Protein AF-G2T100-F1 (afdb_monomer)

Organism: Roseburia hominis (strain DSM 16839 / JCM 17582 / NCIMB 14029 / A2-183) (NCBI:txid585394)

Sequence (59 aa):
MESYGYEMNAPRSGSSHYTFRKQGCMPVTIPKHEPIKKVYVEMVRQIVESEAKNDEDAE

Foldseek 3Di:
DVVLQWDWDDDPDDDQWIWTDHPPADIQIFGVDPPGPVVSVVVVVVRSVVVVVVVVVPD

Structure (mmCIF, N/CA/C/O backbone):
data_AF-G2T100-F1
#
_entry.id   AF-G2T100-F1
#
loop_
_atom_site.group_PDB
_atom_site.id
_atom_site.type_symbol
_atom_site.label_atom_id
_atom_site.label_alt_id
_atom_site.label_comp_id
_atom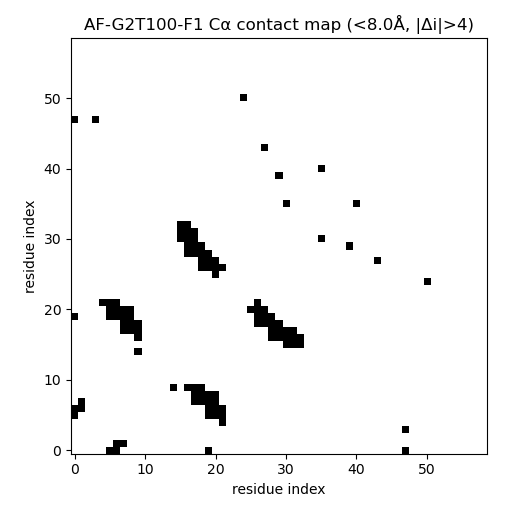_site.label_asym_id
_atom_site.label_entity_id
_atom_site.label_seq_id
_atom_site.pdbx_PDB_ins_code
_atom_site.Cartn_x
_atom_site.Cartn_y
_atom_site.Cartn_z
_atom_site.occupancy
_atom_site.B_iso_or_equiv
_atom_site.auth_seq_id
_atom_site.auth_comp_id
_atom_site.auth_asym_id
_atom_site.auth_atom_id
_atom_site.pdbx_PDB_model_num
ATOM 1 N N . MET A 1 1 ? -2.229 -5.919 3.585 1.00 79.12 1 MET A N 1
ATOM 2 C CA . MET A 1 1 ? -2.904 -4.756 2.971 1.00 79.12 1 MET A CA 1
ATOM 3 C C . MET A 1 1 ? -4.412 -4.952 3.003 1.00 79.12 1 MET A C 1
ATOM 5 O O . MET A 1 1 ? -5.055 -4.245 3.761 1.00 79.12 1 MET A O 1
ATOM 9 N N . GLU A 1 2 ? -4.967 -5.953 2.312 1.00 79.06 2 GLU A N 1
ATOM 10 C CA . GLU A 1 2 ? -6.426 -6.197 2.298 1.00 79.06 2 GLU A CA 1
ATOM 11 C C . GLU A 1 2 ? -7.024 -6.445 3.692 1.00 79.06 2 GLU A C 1
ATOM 13 O O . GLU A 1 2 ? -8.049 -5.866 4.025 1.00 79.06 2 GLU A O 1
ATOM 18 N N . SER A 1 3 ? -6.326 -7.183 4.568 1.00 79.44 3 SER A N 1
ATOM 19 C CA . SER A 1 3 ? -6.755 -7.373 5.969 1.00 79.44 3 SER A CA 1
ATOM 20 C C . SER A 1 3 ? -6.829 -6.077 6.793 1.00 79.44 3 SER A C 1
ATOM 22 O O . SER A 1 3 ? -7.454 -6.075 7.844 1.00 79.44 3 SER A O 1
ATOM 24 N N . TYR A 1 4 ? -6.184 -4.998 6.340 1.00 80.06 4 TYR A N 1
ATOM 25 C CA . TYR A 1 4 ? -6.231 -3.673 6.971 1.00 80.06 4 TYR A CA 1
ATOM 26 C C . TYR A 1 4 ? -7.246 -2.737 6.287 1.00 80.06 4 TYR A C 1
ATOM 28 O O . TYR A 1 4 ? -7.299 -1.551 6.607 1.00 80.06 4 TYR A O 1
ATOM 36 N N . GLY A 1 5 ? -8.027 -3.243 5.323 1.00 84.06 5 GLY A N 1
ATOM 37 C CA . GLY A 1 5 ? -9.006 -2.466 4.559 1.00 84.06 5 GLY A CA 1
ATOM 38 C C . GLY A 1 5 ? -8.424 -1.688 3.376 1.00 84.06 5 GLY A C 1
ATOM 39 O O . GLY A 1 5 ? -9.082 -0.791 2.860 1.00 84.06 5 GLY A O 1
ATOM 40 N N . TYR A 1 6 ? -7.194 -1.995 2.947 1.00 87.94 6 TYR A N 1
ATOM 41 C CA . TYR A 1 6 ? -6.617 -1.400 1.742 1.00 87.94 6 TYR A CA 1
ATOM 42 C C . TYR A 1 6 ? -7.009 -2.188 0.493 1.00 87.94 6 TYR A C 1
ATOM 44 O O . TYR A 1 6 ? -6.673 -3.366 0.363 1.00 87.94 6 TYR A O 1
ATOM 52 N N . GLU A 1 7 ? -7.620 -1.500 -0.462 1.00 88.81 7 GLU A N 1
ATOM 53 C CA . GLU A 1 7 ? -7.954 -2.014 -1.782 1.00 88.81 7 GLU A CA 1
ATOM 54 C C . GLU A 1 7 ? -6.797 -1.793 -2.757 1.00 88.81 7 GLU A C 1
ATOM 56 O O . GLU A 1 7 ? -6.220 -0.705 -2.862 1.00 88.81 7 GLU A O 1
ATOM 61 N N . MET A 1 8 ? -6.452 -2.841 -3.495 1.00 87.31 8 MET A N 1
ATOM 62 C CA . MET A 1 8 ? -5.388 -2.808 -4.486 1.00 87.31 8 MET A CA 1
ATOM 63 C C . MET A 1 8 ? -5.906 -2.257 -5.816 1.00 87.31 8 MET A C 1
ATOM 65 O O . MET A 1 8 ? -6.776 -2.839 -6.458 1.00 87.31 8 MET A O 1
ATOM 69 N N . ASN A 1 9 ? -5.311 -1.163 -6.278 1.00 82.94 9 ASN A N 1
ATOM 70 C CA . ASN A 1 9 ? -5.533 -0.591 -7.595 1.00 82.94 9 ASN A CA 1
ATOM 71 C C . ASN A 1 9 ? -4.290 -0.812 -8.470 1.00 82.94 9 ASN A C 1
ATOM 73 O O . ASN A 1 9 ? -3.201 -0.293 -8.204 1.00 82.94 9 ASN A O 1
ATOM 77 N N . ALA A 1 10 ? -4.455 -1.619 -9.515 1.00 79.25 10 ALA A N 1
ATOM 78 C CA . ALA A 1 10 ? -3.429 -1.883 -10.512 1.00 79.25 10 ALA A CA 1
ATOM 79 C C . ALA A 1 10 ? -3.970 -1.478 -11.892 1.00 79.25 10 ALA A C 1
ATOM 81 O O . ALA A 1 10 ? -4.947 -2.073 -12.356 1.00 79.25 10 ALA A O 1
ATOM 82 N N . PRO A 1 11 ? -3.371 -0.494 -12.585 1.00 77.25 11 PRO A N 1
ATOM 83 C CA . PRO A 1 11 ? -3.840 -0.128 -13.914 1.00 77.25 11 PRO A CA 1
ATOM 84 C C . PRO A 1 11 ? -3.562 -1.264 -14.911 1.00 77.25 11 PRO A C 1
ATOM 86 O O . PRO A 1 11 ? -2.556 -1.974 -14.823 1.00 77.25 11 PRO A O 1
ATOM 89 N N . ARG A 1 12 ? -4.484 -1.433 -15.868 1.00 71.44 12 ARG A N 1
ATOM 90 C CA . ARG A 1 12 ? -4.588 -2.616 -16.743 1.00 71.44 12 ARG A CA 1
ATOM 91 C C . ARG A 1 12 ? -3.466 -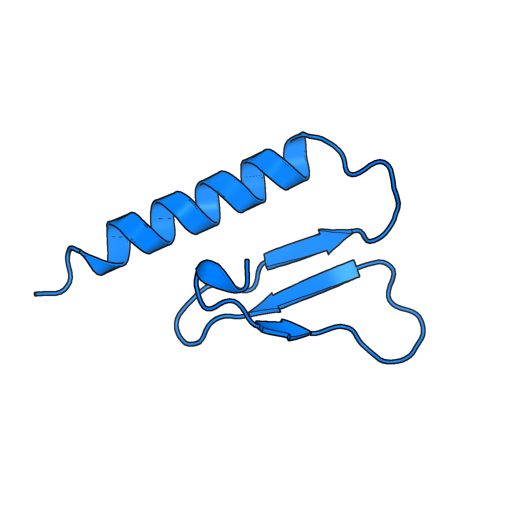2.751 -17.787 1.00 71.44 12 ARG A C 1
ATOM 93 O O . ARG A 1 12 ? -3.399 -3.787 -18.435 1.00 71.44 12 ARG A O 1
ATOM 100 N N . SER A 1 13 ? -2.583 -1.759 -17.951 1.00 68.94 13 SER A N 1
ATOM 101 C CA . SER A 1 13 ? -1.392 -1.871 -18.808 1.00 68.94 13 SER A CA 1
ATOM 102 C C . SER A 1 13 ? -0.317 -0.840 -18.429 1.00 68.94 13 SER A C 1
ATOM 104 O O . SER A 1 13 ? -0.639 0.319 -18.183 1.00 68.94 13 SER A O 1
ATOM 106 N N . GLY A 1 14 ? 0.954 -1.253 -18.360 1.00 73.56 14 GLY A N 1
ATOM 107 C CA . GLY A 1 14 ? 2.117 -0.349 -18.283 1.00 73.56 14 GLY A CA 1
ATOM 108 C C . GLY A 1 14 ? 2.581 0.141 -16.903 1.00 73.56 14 GLY A C 1
ATOM 109 O O . GLY A 1 14 ? 3.620 0.789 -16.832 1.00 73.56 14 GLY A O 1
ATOM 110 N N . SER A 1 15 ? 1.890 -0.166 -15.798 1.00 77.19 15 SER A N 1
ATOM 111 C CA . SER A 1 15 ? 2.395 0.223 -14.470 1.00 77.19 15 SER A CA 1
ATOM 112 C C . SER A 1 15 ? 3.317 -0.823 -13.861 1.00 77.19 15 SER A C 1
ATOM 114 O O . SER A 1 15 ? 2.927 -1.974 -13.634 1.00 77.19 15 SER A O 1
ATOM 116 N N . SER A 1 16 ? 4.510 -0.361 -13.497 1.00 84.00 16 SER A N 1
ATOM 117 C CA . SER A 1 16 ? 5.480 -1.073 -12.662 1.00 84.00 16 SER A CA 1
ATOM 118 C C . SER A 1 16 ? 5.178 -0.964 -11.166 1.00 84.00 16 SER A C 1
ATOM 120 O O . SER A 1 16 ? 5.992 -1.403 -10.362 1.00 84.00 16 SER A O 1
ATOM 122 N N . HIS A 1 17 ? 4.054 -0.361 -10.775 1.00 87.00 17 HIS A N 1
ATOM 123 C CA . HIS A 1 17 ? 3.675 -0.148 -9.380 1.00 87.00 17 HIS A CA 1
ATOM 124 C C . HIS A 1 17 ? 2.236 -0.594 -9.108 1.00 87.00 17 HIS A C 1
ATOM 126 O O . HIS A 1 17 ? 1.351 -0.494 -9.965 1.00 87.00 17 HIS A O 1
ATOM 132 N N . TYR A 1 18 ? 2.023 -1.062 -7.887 1.00 87.12 18 TYR A N 1
ATOM 133 C CA . TYR A 1 18 ? 0.728 -1.259 -7.261 1.00 87.12 18 TYR A CA 1
ATOM 134 C C . TYR A 1 18 ? 0.420 -0.074 -6.361 1.00 87.12 18 TYR A C 1
ATOM 136 O O . TYR A 1 18 ? 1.297 0.369 -5.623 1.00 87.12 18 TYR A O 1
ATOM 144 N N . THR A 1 19 ? -0.817 0.406 -6.378 1.00 87.38 19 THR A N 1
ATOM 145 C CA . THR A 1 19 ? -1.274 1.425 -5.434 1.00 87.38 19 THR A CA 1
ATOM 146 C C . THR A 1 19 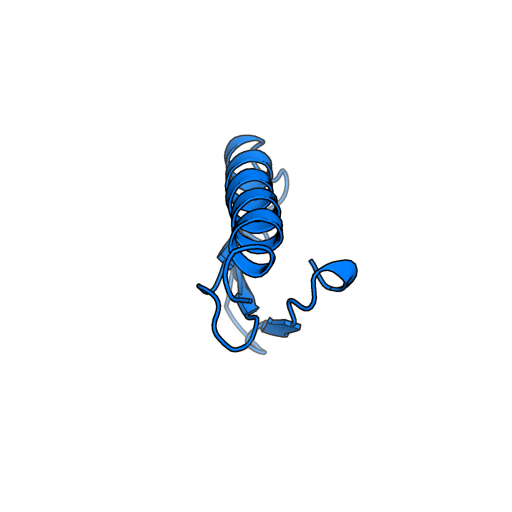? -2.368 0.829 -4.568 1.00 87.38 19 THR A C 1
ATOM 148 O O . THR A 1 19 ? -3.349 0.309 -5.077 1.00 87.38 19 THR A O 1
ATOM 151 N N . PHE A 1 20 ? -2.209 0.907 -3.259 1.00 88.81 20 PHE A N 1
ATOM 152 C CA . PHE A 1 20 ? -3.170 0.471 -2.261 1.00 88.81 20 PHE A CA 1
ATOM 153 C C . PHE A 1 20 ? -3.883 1.701 -1.711 1.00 88.81 20 PHE A C 1
ATOM 155 O O . PHE A 1 20 ? -3.229 2.662 -1.305 1.00 88.81 20 PHE A O 1
ATOM 162 N N . ARG A 1 21 ? -5.214 1.698 -1.707 1.00 87.75 21 ARG A N 1
ATOM 163 C CA . ARG A 1 21 ? -6.033 2.801 -1.194 1.00 87.75 21 ARG A CA 1
ATOM 164 C C . ARG A 1 21 ? -7.005 2.293 -0.145 1.00 87.75 21 ARG A C 1
ATOM 166 O O . ARG A 1 21 ? -7.628 1.262 -0.340 1.00 87.75 21 ARG A O 1
ATOM 173 N N . LYS A 1 22 ? -7.158 3.056 0.930 1.00 86.75 22 LYS A N 1
ATOM 174 C CA . LYS A 1 22 ? -8.211 2.891 1.930 1.00 86.75 22 LYS A CA 1
ATOM 175 C C . LYS A 1 22 ? -8.934 4.232 2.051 1.00 86.75 22 LYS A C 1
ATOM 177 O O . LYS A 1 22 ? -8.297 5.283 1.967 1.00 86.75 22 LYS A O 1
ATOM 182 N N . GLN A 1 23 ? -10.260 4.211 2.155 1.00 82.88 23 GLN A N 1
ATOM 183 C CA . GLN A 1 23 ? -11.049 5.438 2.271 1.00 82.88 23 GLN A CA 1
ATOM 184 C C . GLN A 1 23 ? -10.659 6.193 3.549 1.00 82.88 23 GLN A C 1
ATOM 186 O O . GLN A 1 23 ? -10.598 5.590 4.613 1.00 82.88 23 GLN A O 1
ATOM 191 N N . GLY A 1 24 ? -10.390 7.497 3.436 1.00 81.62 24 GLY A N 1
ATOM 192 C CA . GLY A 1 24 ? -9.952 8.328 4.565 1.00 81.62 24 GLY A CA 1
ATOM 193 C C . GLY A 1 24 ? -8.455 8.243 4.891 1.00 81.62 24 GLY A C 1
ATOM 194 O O . GLY A 1 24 ? -7.975 9.059 5.665 1.00 81.62 24 GLY A O 1
ATOM 195 N N . CYS A 1 25 ? -7.711 7.337 4.249 1.00 84.44 25 CYS A N 1
ATOM 196 C CA . CYS A 1 25 ? -6.288 7.106 4.506 1.00 84.44 25 CYS A CA 1
ATOM 197 C C . CYS A 1 25 ? -5.417 7.513 3.307 1.00 84.44 25 CYS A C 1
ATOM 199 O O . CYS A 1 25 ? -5.881 7.629 2.163 1.00 84.44 25 CYS A O 1
ATOM 201 N N . MET A 1 26 ? -4.114 7.679 3.544 1.00 83.44 26 MET A N 1
ATOM 202 C CA . MET A 1 26 ? -3.163 7.963 2.468 1.00 83.44 26 MET A CA 1
ATOM 203 C C . MET A 1 26 ? -2.947 6.744 1.547 1.00 83.44 26 MET A C 1
ATOM 205 O O . MET A 1 26 ? -2.800 5.617 2.020 1.00 83.44 26 MET A O 1
ATOM 209 N N . PRO A 1 27 ? -2.887 6.936 0.213 1.00 87.00 27 PRO A N 1
ATOM 210 C CA . PRO A 1 27 ? -2.583 5.856 -0.720 1.00 87.00 27 PRO A CA 1
ATOM 211 C C . PRO A 1 27 ? -1.124 5.392 -0.599 1.00 87.00 27 PRO A C 1
ATOM 213 O O . PRO A 1 27 ? -0.204 6.209 -0.605 1.00 87.00 27 PRO A O 1
ATOM 216 N N . VAL A 1 28 ? -0.895 4.078 -0.596 1.00 88.56 28 VAL A N 1
ATOM 217 C CA . VAL A 1 28 ? 0.442 3.470 -0.504 1.00 88.56 28 VAL A CA 1
ATOM 218 C C . VAL A 1 28 ? 0.842 2.869 -1.846 1.00 88.56 28 VAL A C 1
ATOM 220 O O . VAL A 1 28 ? 0.130 2.029 -2.383 1.00 88.56 28 VAL A O 1
ATOM 223 N N . THR A 1 29 ? 1.988 3.265 -2.403 1.00 88.19 29 THR A N 1
ATOM 224 C CA . THR A 1 29 ? 2.451 2.769 -3.712 1.00 88.19 29 THR A CA 1
ATOM 225 C C . THR A 1 29 ? 3.680 1.877 -3.564 1.00 88.19 29 THR A C 1
ATOM 227 O O . THR A 1 29 ? 4.693 2.297 -3.011 1.00 88.19 29 THR A O 1
ATOM 230 N N . ILE A 1 30 ? 3.598 0.648 -4.074 1.00 87.06 30 ILE A N 1
ATOM 231 C CA . ILE A 1 30 ? 4.641 -0.378 -3.973 1.00 87.06 30 ILE A CA 1
ATOM 232 C C . ILE A 1 30 ? 5.088 -0.787 -5.383 1.00 87.06 30 ILE A C 1
ATOM 234 O O . ILE A 1 30 ? 4.239 -1.085 -6.224 1.00 87.06 30 ILE A O 1
ATOM 238 N N . PRO A 1 31 ? 6.396 -0.832 -5.680 1.00 86.75 31 PRO A N 1
ATOM 239 C CA . PRO A 1 31 ? 6.879 -1.361 -6.951 1.00 86.75 31 PRO A CA 1
ATOM 240 C C . PRO A 1 31 ? 6.541 -2.854 -7.111 1.00 86.75 31 PRO A C 1
ATOM 242 O O . PRO A 1 31 ? 6.685 -3.640 -6.180 1.00 86.75 31 PRO A O 1
ATOM 245 N N . LYS A 1 32 ? 6.131 -3.248 -8.321 1.00 82.31 32 LYS A N 1
ATOM 246 C CA . LYS A 1 32 ? 5.920 -4.644 -8.747 1.00 82.31 32 LYS A CA 1
ATOM 247 C C . LYS A 1 32 ? 7.216 -5.426 -8.896 1.00 82.31 32 LYS A C 1
ATOM 249 O O . LYS A 1 32 ? 7.182 -6.648 -8.873 1.00 82.31 32 LYS A O 1
ATOM 254 N N . HIS A 1 33 ? 8.317 -4.737 -9.190 1.00 83.31 33 HIS A N 1
ATOM 255 C CA . HIS A 1 33 ? 9.552 -5.407 -9.563 1.00 83.3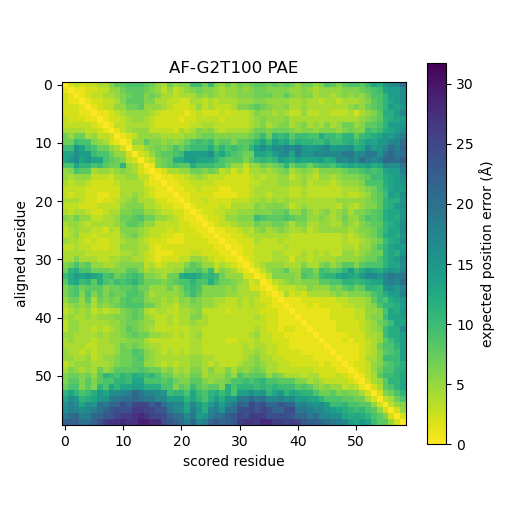1 33 HIS A CA 1
ATOM 256 C C . HIS A 1 33 ? 10.159 -6.111 -8.352 1.00 83.31 33 HIS A C 1
ATOM 258 O O . HIS A 1 33 ? 10.494 -5.473 -7.352 1.00 83.31 33 HIS A O 1
ATOM 264 N N . GLU A 1 34 ? 10.301 -7.425 -8.465 1.00 75.62 34 GLU A N 1
ATOM 265 C CA . GLU A 1 34 ? 10.957 -8.247 -7.462 1.00 75.62 34 GLU A CA 1
ATOM 266 C C . GLU A 1 34 ? 12.472 -8.300 -7.720 1.00 75.62 34 GLU A C 1
ATOM 268 O O . GLU A 1 34 ? 12.887 -8.377 -8.878 1.00 75.62 34 GLU A O 1
ATOM 273 N N . PRO A 1 35 ? 13.313 -8.280 -6.667 1.00 84.31 35 PRO A N 1
ATOM 274 C CA . PRO A 1 35 ? 12.953 -8.322 -5.249 1.00 84.31 35 PRO A CA 1
ATOM 275 C C . PRO A 1 35 ? 12.495 -6.963 -4.700 1.00 84.31 35 PRO A C 1
ATOM 277 O O . PRO A 1 35 ? 13.141 -5.930 -4.900 1.00 84.31 35 PRO A O 1
ATOM 280 N N . ILE A 1 36 ? 11.405 -6.974 -3.930 1.00 82.44 36 ILE A N 1
ATOM 281 C CA . ILE A 1 36 ? 10.934 -5.778 -3.226 1.00 82.44 36 ILE A CA 1
ATOM 282 C C . ILE A 1 36 ? 11.980 -5.405 -2.171 1.00 82.44 36 ILE A C 1
ATOM 284 O O . ILE A 1 36 ? 12.311 -6.200 -1.288 1.00 82.44 36 ILE A O 1
ATOM 288 N N . LYS A 1 37 ? 12.521 -4.182 -2.251 1.00 85.19 37 LYS A N 1
ATOM 289 C CA . LYS A 1 37 ? 13.495 -3.710 -1.256 1.00 85.19 37 LYS A CA 1
ATOM 290 C C . LYS A 1 37 ? 12.831 -3.674 0.120 1.00 85.19 37 LYS A C 1
ATOM 292 O O . LYS A 1 37 ? 11.731 -3.142 0.253 1.00 85.19 37 LYS A O 1
ATOM 297 N N . LYS A 1 38 ? 13.541 -4.145 1.151 1.00 87.31 38 LYS A N 1
ATOM 298 C CA . LYS A 1 38 ? 13.074 -4.141 2.552 1.00 87.31 38 LYS A CA 1
ATOM 299 C C . LYS A 1 38 ? 12.539 -2.779 3.003 1.00 87.31 38 LYS A C 1
ATOM 301 O O . LYS A 1 38 ? 11.527 -2.730 3.683 1.00 87.31 38 LYS A O 1
ATOM 306 N N . VAL A 1 39 ? 13.149 -1.692 2.529 1.00 87.00 39 VAL A N 1
ATOM 307 C CA . VAL A 1 39 ? 12.708 -0.312 2.792 1.00 87.00 39 VAL A CA 1
ATOM 308 C C . VAL A 1 39 ? 11.234 -0.087 2.423 1.00 87.00 39 VAL A C 1
ATOM 310 O O . VAL A 1 39 ? 10.517 0.560 3.176 1.00 87.00 39 VAL A O 1
ATOM 313 N N . TYR A 1 40 ? 10.749 -0.652 1.310 1.00 85.75 40 TYR A N 1
ATOM 314 C CA . TYR A 1 40 ? 9.336 -0.531 0.929 1.00 85.75 40 TYR A CA 1
ATOM 315 C C . TYR A 1 40 ? 8.422 -1.312 1.872 1.00 85.75 40 TYR A C 1
ATOM 317 O O . TYR A 1 40 ? 7.335 -0.842 2.189 1.00 85.75 40 TYR A O 1
ATOM 325 N N . VAL A 1 41 ? 8.864 -2.480 2.342 1.00 85.81 41 VAL A N 1
ATOM 326 C CA . VAL A 1 41 ? 8.107 -3.292 3.304 1.00 85.81 41 VAL A CA 1
ATOM 327 C C . VAL A 1 41 ? 8.012 -2.576 4.650 1.00 85.81 41 VAL A C 1
ATOM 329 O O . VAL A 1 41 ? 6.932 -2.519 5.230 1.00 85.81 41 VAL A O 1
ATOM 332 N N . GLU A 1 42 ? 9.109 -1.986 5.125 1.00 89.94 42 GLU A N 1
ATOM 333 C CA . GLU A 1 42 ? 9.119 -1.246 6.391 1.00 89.94 42 GLU A CA 1
ATOM 334 C C . GLU A 1 42 ? 8.300 0.042 6.320 1.00 89.94 42 GLU A C 1
ATOM 336 O O . GLU A 1 42 ? 7.526 0.313 7.233 1.00 89.94 42 GLU A O 1
ATOM 341 N N . MET A 1 43 ? 8.383 0.791 5.216 1.00 88.94 43 MET A N 1
ATOM 342 C CA . MET A 1 43 ? 7.559 1.986 5.007 1.00 88.94 43 MET A CA 1
ATOM 343 C C . MET A 1 43 ? 6.065 1.645 5.018 1.00 88.94 43 MET A C 1
ATOM 345 O O . MET A 1 43 ? 5.284 2.284 5.717 1.00 88.94 43 MET A O 1
ATOM 349 N N . VAL A 1 44 ? 5.670 0.602 4.281 1.00 86.88 44 VAL A N 1
ATOM 350 C CA . VAL A 1 44 ? 4.290 0.092 4.269 1.00 86.88 44 VAL A CA 1
ATOM 351 C C . VAL A 1 44 ? 3.841 -0.291 5.673 1.00 86.88 44 VAL A C 1
ATOM 353 O O . VAL A 1 44 ? 2.740 0.063 6.089 1.00 86.88 44 VAL A O 1
ATOM 356 N N . ARG A 1 45 ? 4.694 -1.012 6.400 1.00 87.25 45 ARG A N 1
ATOM 357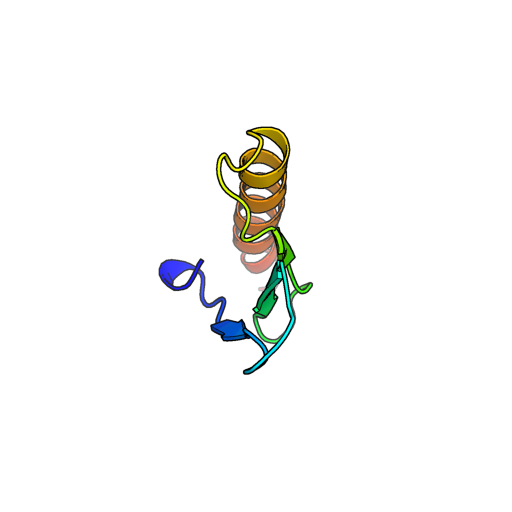 C CA . ARG A 1 45 ? 4.409 -1.458 7.757 1.00 87.25 45 ARG A CA 1
ATOM 358 C C . ARG A 1 45 ? 4.194 -0.272 8.701 1.00 87.25 45 ARG A C 1
ATOM 360 O O . ARG A 1 45 ? 3.186 -0.259 9.393 1.00 87.25 45 ARG A O 1
ATOM 367 N N . GLN A 1 46 ? 5.074 0.731 8.674 1.00 87.25 46 GLN A N 1
ATOM 368 C CA . GLN A 1 46 ? 4.942 1.930 9.506 1.00 87.25 46 GLN A CA 1
ATOM 369 C C . GLN A 1 46 ? 3.638 2.681 9.237 1.00 87.25 46 GLN A C 1
ATOM 371 O O . GLN A 1 46 ? 2.972 3.080 10.188 1.00 87.25 46 GLN A O 1
ATOM 376 N N . ILE A 1 47 ? 3.260 2.850 7.966 1.00 85.31 47 ILE A N 1
ATOM 377 C CA . ILE A 1 47 ? 2.001 3.512 7.595 1.00 85.31 47 ILE A CA 1
ATOM 378 C C . ILE A 1 47 ? 0.821 2.724 8.161 1.00 85.31 47 ILE A C 1
ATOM 380 O O . ILE A 1 47 ? -0.007 3.277 8.870 1.00 85.31 47 ILE A O 1
ATOM 384 N N . VAL A 1 48 ? 0.769 1.418 7.905 1.00 83.19 48 VAL A N 1
ATOM 385 C CA . VAL A 1 48 ? -0.351 0.573 8.330 1.00 83.19 48 VAL A CA 1
ATOM 386 C C . VAL A 1 48 ? -0.461 0.477 9.859 1.00 83.19 48 VAL A C 1
ATOM 388 O O . VAL A 1 48 ? -1.568 0.561 10.386 1.00 83.19 48 VAL A O 1
ATOM 391 N N . GLU A 1 49 ? 0.659 0.340 10.576 1.00 84.12 49 GLU A N 1
ATOM 392 C CA . GLU A 1 49 ? 0.680 0.322 12.048 1.00 84.12 49 GLU A CA 1
ATOM 393 C C . GLU A 1 49 ? 0.307 1.692 12.643 1.00 84.12 49 GLU A C 1
ATOM 395 O O . GLU A 1 49 ? -0.379 1.746 13.661 1.00 84.12 49 GLU A O 1
ATOM 400 N N . SER A 1 50 ? 0.710 2.799 12.007 1.00 81.75 50 SER A N 1
ATOM 401 C CA . SER A 1 50 ? 0.363 4.154 12.472 1.00 81.75 50 SER A CA 1
ATOM 402 C C . SER A 1 50 ? -1.108 4.483 12.234 1.00 81.75 50 SER A C 1
ATOM 404 O O . SER A 1 50 ? -1.744 5.064 13.105 1.00 81.75 50 SER A O 1
ATOM 406 N N . GLU A 1 51 ? -1.664 4.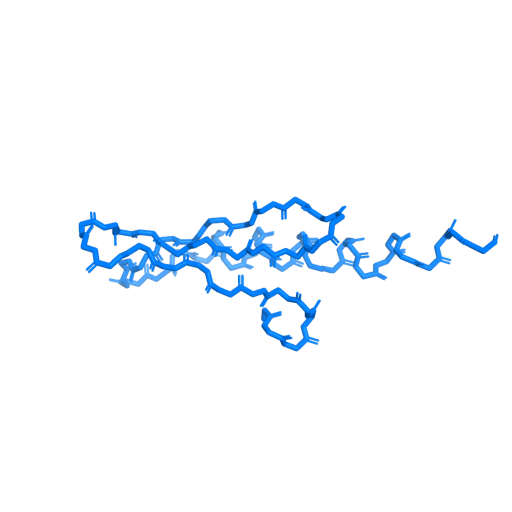079 11.092 1.00 78.88 51 GLU A N 1
A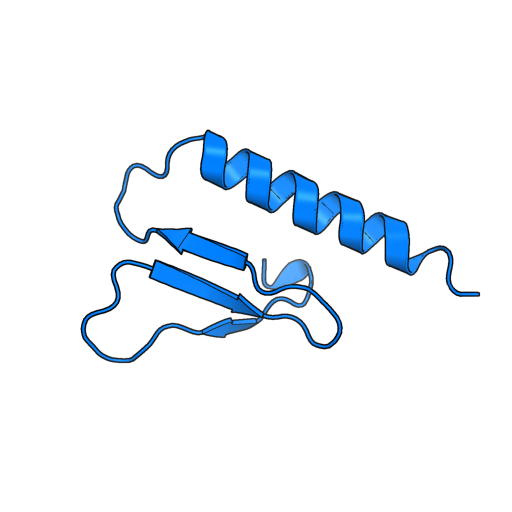TOM 407 C CA . GLU A 1 51 ? -3.086 4.257 10.769 1.00 78.88 51 GLU A CA 1
ATOM 408 C C . GLU A 1 51 ? -3.973 3.447 11.720 1.00 78.88 51 GLU A C 1
ATOM 410 O O . GLU A 1 51 ? -4.943 3.977 12.247 1.00 78.88 51 GLU A O 1
ATOM 415 N N . ALA A 1 52 ? -3.612 2.190 12.007 1.00 72.56 52 ALA A N 1
ATOM 416 C CA . ALA A 1 52 ? -4.348 1.368 12.971 1.00 72.56 52 ALA A CA 1
ATOM 417 C C . ALA A 1 52 ? -4.351 1.979 14.381 1.00 72.56 52 ALA A C 1
ATOM 419 O O . ALA A 1 52 ? -5.333 1.850 15.099 1.00 72.56 52 ALA A O 1
ATOM 420 N N . LYS A 1 53 ? -3.263 2.657 14.759 1.00 70.44 53 LYS A N 1
ATOM 421 C CA . LYS A 1 53 ? -3.140 3.323 16.057 1.00 70.44 53 LYS A CA 1
ATOM 422 C C . LYS A 1 53 ? -3.843 4.682 16.110 1.00 70.44 53 LYS A C 1
ATOM 424 O O . LYS A 1 53 ? -4.221 5.120 17.188 1.00 70.44 53 LYS A O 1
ATOM 429 N N . ASN A 1 54 ? -3.984 5.369 14.978 1.00 62.19 54 ASN A N 1
ATOM 43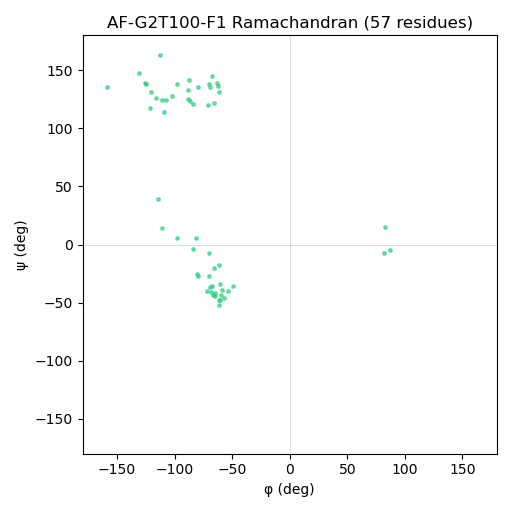0 C CA . ASN A 1 54 ? -4.643 6.673 14.923 1.00 62.19 54 ASN A CA 1
ATOM 431 C C . ASN A 1 54 ? -6.177 6.564 14.905 1.00 62.19 54 ASN A C 1
ATOM 433 O O . ASN A 1 54 ? -6.840 7.472 15.392 1.00 62.19 54 ASN A O 1
ATOM 437 N N . ASP A 1 55 ? -6.726 5.444 14.424 1.00 57.50 55 ASP A N 1
ATOM 438 C CA . ASP A 1 55 ? -8.169 5.141 14.458 1.00 57.50 55 ASP A CA 1
ATOM 439 C C . ASP A 1 55 ? -8.709 4.963 15.901 1.00 57.50 55 ASP A C 1
ATOM 441 O O . ASP A 1 55 ? -9.903 5.117 16.129 1.00 57.50 55 ASP A O 1
ATOM 445 N N . GLU A 1 56 ? -7.843 4.690 16.890 1.00 56.62 56 GLU A N 1
ATOM 446 C CA . GLU A 1 56 ? -8.223 4.522 18.309 1.00 56.62 56 GLU A CA 1
ATOM 447 C C . GLU A 1 56 ? -8.330 5.843 19.108 1.00 56.62 56 GLU A C 1
ATOM 449 O O . GLU A 1 56 ? -8.723 5.808 20.270 1.00 56.62 56 GLU A O 1
ATOM 454 N N . ASP A 1 57 ? -8.016 7.007 18.520 1.00 50.28 57 ASP A N 1
ATOM 455 C CA . ASP A 1 57 ? -7.999 8.318 19.217 1.00 50.28 57 ASP A CA 1
ATOM 456 C C . ASP A 1 57 ? -9.132 9.268 18.753 1.00 50.28 57 ASP A C 1
ATOM 458 O O . ASP A 1 57 ? -9.099 10.472 19.000 1.00 50.28 57 ASP A O 1
ATOM 462 N N . ALA A 1 58 ? -10.137 8.736 18.046 1.00 47.75 58 ALA A N 1
ATOM 463 C CA . ALA A 1 58 ? -11.297 9.479 17.540 1.00 47.75 58 ALA A CA 1
ATOM 464 C C . ALA A 1 58 ? -12.630 9.035 18.186 1.00 47.75 58 ALA A C 1
ATOM 466 O O . ALA A 1 58 ? -13.645 8.951 17.489 1.00 47.75 58 ALA A O 1
ATOM 467 N N . GLU A 1 59 ? -12.627 8.751 19.497 1.00 40.44 59 GLU A N 1
ATOM 468 C CA . GLU A 1 59 ? -13.845 8.600 20.323 1.00 40.44 59 GLU A CA 1
ATOM 469 C C . GL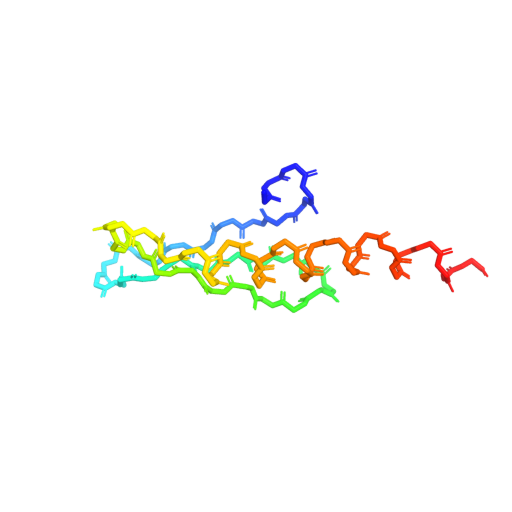U A 1 59 ? -14.140 9.868 21.142 1.00 40.44 59 GLU A C 1
ATOM 471 O O . GLU A 1 59 ? -13.199 10.427 21.753 1.00 40.44 59 GLU A O 1
#

pLDDT: mean 80.09, std 10.74, range [40.44, 89.94]

Mean predicted aligned error: 6.75 Å

Nearest PDB structures (foldseek):
  5yrz-assembly1_D  TM=8.017E-01  e=2.376E-01  Streptococcus pneumoniae TIGR4
  5c79-assembly2_B  TM=4.426E-01  e=2.815E+00  Mus musculus
  5c6r-assembly1_A  TM=4.323E-01  e=5.055E+00  Mus musculus

Solvent-accessible surface area (backbone atoms only — not comparable to full-atom values): 3740 Å² total; per-residue (Å²): 96,61,95,77,60,29,46,80,49,64,70,95,70,93,64,64,46,38,36,32,41,31,93,99,51,81,70,48,76,44,68,64,61,79,80,69,57,65,67,60,57,52,51,52,47,52,52,54,56,49,52,64,59,54,69,74,74,78,124

Secondary structure (DSSP, 8-state):
-GGGTPEEE--SSS-SEEEEE-TTS--EEEE-SSSPPHHHHHHHHHHHHHHHHHGGG--

Radius of gyration: 12.66 Å; Cα contacts (8 Å, |Δi|>4): 54; chains: 1; bounding box: 27×18×39 Å